Protein AF-A0A1A8CDH0-F1 (afdb_monomer_lite)

InterPro domains:
  IPR036915 Cyclin-like superfamily [SSF47954] (6-66)

Sequence (66 aa):
PGLSDSLFLERHEEDALFRLYERRLLDFCNAFKPIMPKSVVGTALMYFRRFYLNNSIMEYHPRIIM

Radius of gyration: 14.32 Å; chains: 1; bounding box: 29×16×46 Å

Foldseek 3Di:
DPPPPVVDDDPVRQVVQLVVLLVVLLVCQCPDPPRHDPVVSVVLSVQSVVCVVPDTCVVPPSVVSD

Organism: Nothobranchius kadleci (NCBI:txid1051664)

Structure (mmCIF, N/CA/C/O backbone):
data_AF-A0A1A8CDH0-F1
#
_entry.id   AF-A0A1A8CDH0-F1
#
loop_
_atom_site.group_PDB
_atom_site.id
_atom_site.type_symbol
_atom_site.label_atom_id
_atom_site.label_alt_id
_atom_site.label_comp_id
_atom_site.label_asym_id
_atom_si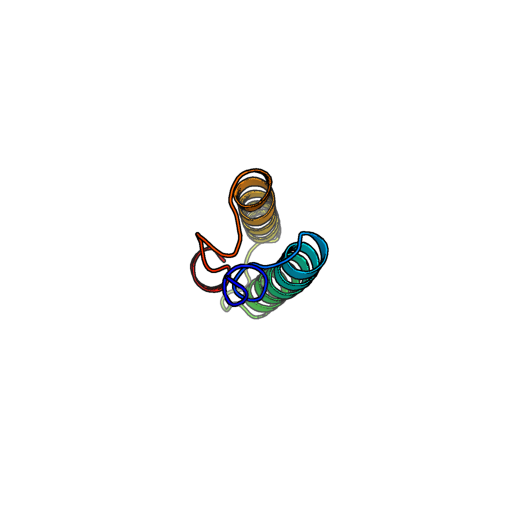te.label_entity_id
_atom_site.label_seq_id
_atom_site.pdbx_PDB_ins_code
_atom_site.Cartn_x
_atom_site.Cartn_y
_atom_site.Cartn_z
_atom_site.occupancy
_atom_site.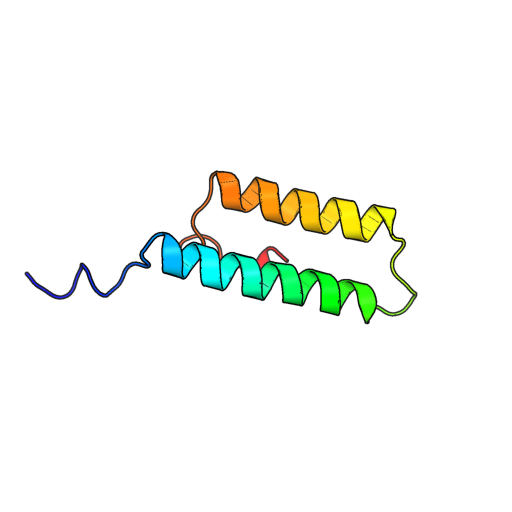B_iso_or_equiv
_atom_site.auth_seq_id
_atom_site.auth_comp_id
_atom_site.auth_asym_id
_atom_site.auth_atom_id
_atom_site.pdbx_PDB_model_num
ATOM 1 N N . PRO A 1 1 ? -14.753 -7.467 32.084 1.00 48.38 1 PRO A N 1
ATOM 2 C CA . PRO A 1 1 ? -15.204 -6.375 31.181 1.00 48.38 1 PRO A CA 1
ATOM 3 C C . PRO A 1 1 ? -14.086 -5.413 30.705 1.00 48.38 1 PRO A C 1
ATOM 5 O O . PRO A 1 1 ? -14.402 -4.291 30.348 1.00 48.38 1 PRO A O 1
ATOM 8 N N . GLY A 1 2 ? -12.806 -5.822 30.650 1.00 55.19 2 GLY A N 1
ATOM 9 C CA . GLY A 1 2 ? -11.691 -4.889 30.377 1.00 55.19 2 GLY A CA 1
ATOM 10 C C . GLY A 1 2 ? -10.610 -5.402 29.421 1.00 55.19 2 GLY A C 1
ATOM 11 O O . GLY A 1 2 ? -9.506 -4.883 29.437 1.00 55.19 2 GLY A O 1
ATOM 12 N N . LEU A 1 3 ? -10.896 -6.445 28.634 1.00 56.09 3 LEU A N 1
ATOM 13 C CA . LEU A 1 3 ? -9.966 -6.984 27.626 1.00 56.09 3 LEU A CA 1
ATOM 14 C C . LEU A 1 3 ? -10.279 -6.500 26.201 1.00 56.09 3 LEU A C 1
ATOM 16 O O . LEU A 1 3 ? -9.422 -6.610 25.336 1.00 56.09 3 LEU A O 1
ATOM 20 N N . SER A 1 4 ? -11.490 -5.990 25.948 1.00 60.00 4 SER A N 1
ATOM 21 C CA . SER A 1 4 ? -11.971 -5.657 24.599 1.00 60.00 4 SER A CA 1
ATOM 22 C C . SER A 1 4 ? -11.288 -4.437 23.993 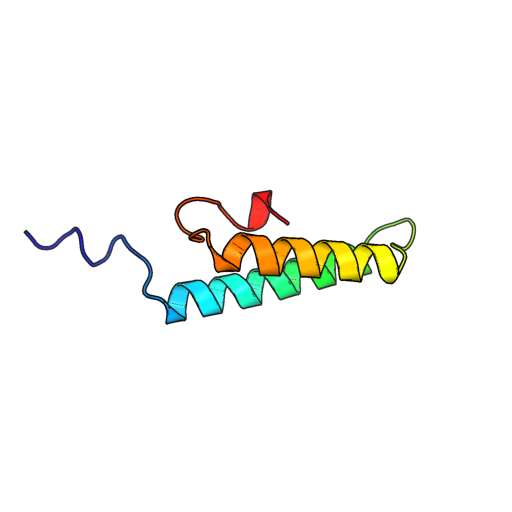1.00 60.00 4 SER A C 1
ATOM 24 O O . SER A 1 4 ? -10.975 -4.453 22.809 1.00 60.00 4 SER A O 1
ATOM 26 N N . ASP A 1 5 ? -11.026 -3.405 24.795 1.00 61.31 5 ASP A N 1
ATOM 27 C CA . ASP A 1 5 ? -10.610 -2.106 24.253 1.00 61.31 5 ASP A CA 1
ATOM 28 C C . ASP A 1 5 ? -9.122 -2.073 23.880 1.00 61.31 5 ASP A C 1
ATOM 30 O O . ASP A 1 5 ? -8.721 -1.278 23.045 1.00 61.31 5 ASP A O 1
ATOM 34 N N . SER A 1 6 ? -8.301 -2.976 24.429 1.00 71.25 6 SER A N 1
ATOM 35 C CA . SER A 1 6 ? -6.884 -3.116 24.045 1.00 71.25 6 SER A CA 1
ATOM 36 C C . SER A 1 6 ? -6.648 -4.059 22.857 1.00 71.25 6 SER A C 1
ATOM 38 O O . SER A 1 6 ? -5.500 -4.267 22.473 1.00 71.25 6 SER A O 1
ATOM 40 N N . LEU A 1 7 ? -7.697 -4.685 22.311 1.00 86.25 7 LEU A N 1
ATOM 41 C CA . LEU A 1 7 ? -7.590 -5.595 21.161 1.00 86.25 7 LEU A CA 1
ATOM 42 C C . LEU A 1 7 ? -7.701 -4.867 19.819 1.00 86.25 7 LEU A C 1
ATOM 44 O O . LEU A 1 7 ? -7.225 -5.389 18.811 1.00 86.25 7 LEU A O 1
ATOM 48 N N . PHE A 1 8 ? -8.349 -3.702 19.805 1.00 92.12 8 PHE A N 1
ATOM 49 C CA . PHE A 1 8 ? -8.573 -2.923 18.597 1.00 92.12 8 PHE A CA 1
ATOM 50 C C . PHE A 1 8 ? -7.566 -1.786 18.482 1.00 92.12 8 PHE A C 1
ATOM 52 O O . PHE A 1 8 ? -7.116 -1.231 19.479 1.00 92.12 8 PHE A O 1
ATOM 59 N N . LEU A 1 9 ? -7.234 -1.450 17.242 1.00 93.88 9 LEU A N 1
ATOM 60 C CA . LEU A 1 9 ? -6.416 -0.302 16.911 1.00 93.88 9 LEU A CA 1
ATOM 61 C C . LEU A 1 9 ? -7.262 0.963 16.956 1.00 93.88 9 LEU A C 1
ATOM 63 O O . LEU A 1 9 ? -8.359 1.027 16.395 1.00 93.88 9 LEU A O 1
ATOM 67 N N . GLU A 1 10 ? -6.699 2.000 17.554 1.00 94.50 10 GLU A N 1
ATOM 68 C CA . GLU A 1 10 ? -7.202 3.353 17.408 1.00 94.50 10 GLU A CA 1
ATOM 69 C C . GLU A 1 10 ? -6.901 3.892 16.004 1.00 94.50 10 GLU A C 1
ATOM 71 O O . GLU A 1 10 ? -5.937 3.504 15.339 1.00 94.50 10 GLU A O 1
ATOM 76 N N . ARG A 1 11 ? -7.684 4.878 15.550 1.00 93.25 11 ARG A N 1
ATOM 77 C CA . ARG A 1 11 ? -7.545 5.437 14.187 1.00 93.25 11 ARG A CA 1
ATOM 78 C C . ARG A 1 11 ? -6.134 5.929 13.856 1.00 93.25 11 ARG A C 1
ATOM 80 O O . ARG A 1 11 ? -5.701 5.839 12.713 1.00 93.25 11 ARG A O 1
ATOM 87 N N . HIS A 1 12 ? -5.428 6.482 14.838 1.00 96.38 12 HIS A N 1
ATOM 88 C CA . HIS A 1 12 ? -4.066 6.977 14.643 1.00 96.38 12 HIS A CA 1
ATOM 89 C C . HIS A 1 12 ? -3.039 5.837 14.544 1.00 96.38 12 HIS A C 1
ATOM 91 O O . HIS A 1 12 ? -2.032 5.984 13.853 1.00 96.38 12 HIS A O 1
ATOM 97 N N . GLU A 1 13 ? -3.299 4.701 15.191 1.00 96.75 13 GLU A N 1
ATOM 98 C CA . GLU A 1 13 ? -2.474 3.497 15.090 1.00 96.75 13 GLU A CA 1
ATOM 99 C C . GLU A 1 13 ? -2.690 2.815 13.737 1.00 96.75 13 GLU A C 1
ATOM 101 O O . GLU A 1 13 ? -1.719 2.436 13.078 1.00 96.75 13 GLU A O 1
ATOM 106 N N . GLU A 1 14 ? -3.943 2.743 13.268 1.00 96.38 14 GLU A N 1
ATOM 107 C CA . GLU A 1 14 ? -4.241 2.320 11.897 1.00 96.38 14 GLU A CA 1
ATOM 108 C C . GLU A 1 14 ? -3.555 3.235 10.873 1.00 96.38 14 GLU A C 1
ATOM 110 O O . GLU A 1 14 ? -2.890 2.740 9.969 1.00 96.38 14 GLU A O 1
ATOM 115 N N . A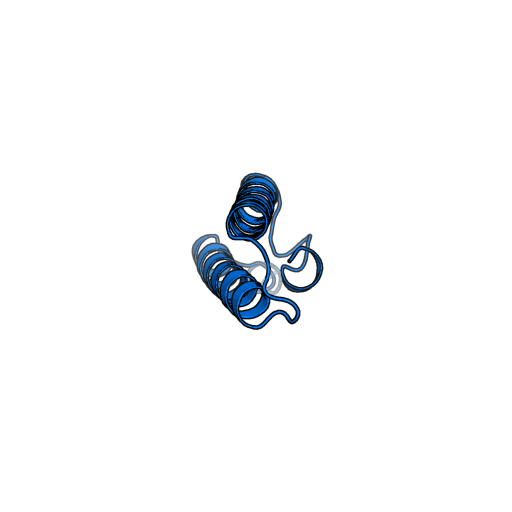SP A 1 15 ? -3.628 4.560 11.026 1.00 97.00 15 ASP A N 1
ATOM 116 C CA . ASP A 1 15 ? -2.969 5.502 10.112 1.00 97.00 15 ASP A CA 1
ATOM 117 C C . ASP A 1 15 ? -1.434 5.350 10.116 1.00 97.00 15 ASP A C 1
ATOM 119 O O . ASP A 1 15 ? -0.790 5.387 9.063 1.00 97.00 15 ASP A O 1
ATOM 123 N N . ALA A 1 16 ? -0.827 5.099 11.281 1.00 98.12 16 ALA A N 1
ATOM 124 C CA . ALA A 1 16 ? 0.604 4.820 11.384 1.00 98.12 16 ALA A CA 1
ATOM 125 C C . ALA A 1 16 ? 0.993 3.531 10.638 1.00 98.12 16 ALA A C 1
ATOM 127 O O . ALA A 1 16 ? 1.968 3.520 9.875 1.00 98.12 16 ALA A O 1
ATOM 128 N N . LEU A 1 17 ? 0.215 2.456 10.804 1.00 97.88 17 LEU A N 1
ATOM 129 C CA . LEU A 1 17 ? 0.418 1.202 10.075 1.00 97.88 17 LEU A CA 1
ATOM 130 C C . LEU A 1 17 ? 0.178 1.379 8.574 1.00 97.88 17 LEU A C 1
ATOM 132 O O . LEU A 1 17 ? 0.988 0.911 7.772 1.00 97.88 17 LEU A O 1
ATOM 136 N N . PHE A 1 18 ? -0.875 2.096 8.182 1.00 98.25 18 PHE A N 1
ATOM 137 C CA . PHE A 1 18 ? -1.176 2.421 6.792 1.00 98.25 18 PHE A CA 1
ATOM 138 C C . PHE A 1 18 ? 0.033 3.073 6.112 1.00 98.25 18 PHE A C 1
ATOM 140 O O . PHE A 1 18 ? 0.514 2.568 5.097 1.00 98.25 18 PHE A O 1
ATOM 147 N N . ARG A 1 19 ? 0.584 4.142 6.705 1.00 98.38 19 ARG A N 1
ATOM 148 C CA . ARG A 1 19 ? 1.747 4.866 6.159 1.00 98.38 19 ARG A CA 1
ATOM 149 C C . ARG A 1 19 ? 2.995 3.992 6.088 1.00 98.38 19 ARG A C 1
ATOM 151 O O . ARG A 1 19 ? 3.745 4.069 5.113 1.00 98.38 19 ARG A O 1
ATOM 158 N N . LEU A 1 20 ? 3.220 3.144 7.094 1.00 98.50 20 LEU A N 1
ATOM 159 C CA . LEU A 1 20 ? 4.330 2.190 7.092 1.00 98.50 20 LEU A CA 1
ATOM 160 C C . LEU A 1 20 ? 4.238 1.235 5.894 1.00 98.50 20 LEU A C 1
ATOM 162 O O . LEU A 1 20 ? 5.234 1.006 5.206 1.00 98.50 20 LEU A O 1
ATOM 166 N N . TYR A 1 21 ? 3.058 0.670 5.638 1.00 98.62 21 TYR A N 1
ATOM 167 C CA . TYR A 1 21 ? 2.865 -0.282 4.547 1.00 98.62 21 TYR A CA 1
ATOM 168 C C . TYR A 1 21 ? 2.793 0.379 3.173 1.00 98.62 21 TYR A C 1
ATOM 170 O O . TYR A 1 21 ? 3.347 -0.165 2.223 1.00 98.62 21 TYR A O 1
ATOM 178 N N . GLU A 1 22 ? 2.228 1.578 3.072 1.00 98.50 22 GLU A N 1
ATOM 179 C CA . GLU A 1 22 ? 2.302 2.393 1.861 1.00 98.50 22 GLU A CA 1
ATOM 180 C C . GLU A 1 22 ? 3.762 2.660 1.469 1.00 98.50 22 GLU A C 1
ATOM 182 O O . GLU A 1 22 ? 4.148 2.512 0.305 1.00 98.50 22 GLU A O 1
ATOM 187 N N . ARG A 1 23 ? 4.608 2.995 2.452 1.00 98.62 23 ARG A N 1
ATOM 188 C CA . ARG A 1 23 ? 6.039 3.178 2.216 1.00 98.62 23 ARG A CA 1
ATOM 189 C C . ARG A 1 23 ? 6.716 1.878 1.783 1.00 98.62 23 ARG A C 1
ATOM 191 O O . ARG A 1 23 ? 7.492 1.898 0.829 1.00 98.62 23 ARG A O 1
ATOM 198 N N . ARG A 1 24 ? 6.394 0.754 2.434 1.00 98.50 24 ARG A N 1
ATOM 199 C CA . ARG A 1 24 ? 6.904 -0.575 2.050 1.00 98.50 24 ARG A CA 1
ATOM 200 C C . ARG A 1 24 ? 6.496 -0.970 0.634 1.00 98.50 24 ARG A C 1
ATOM 202 O O . ARG A 1 24 ? 7.335 -1.509 -0.076 1.00 98.50 24 ARG A O 1
ATOM 209 N N . LEU A 1 25 ? 5.264 -0.682 0.216 1.00 98.56 25 LEU A N 1
ATOM 210 C CA . LEU A 1 25 ? 4.794 -0.919 -1.149 1.00 98.56 25 LEU A CA 1
ATOM 211 C C . LEU A 1 25 ? 5.633 -0.123 -2.156 1.00 98.56 25 LEU A C 1
ATOM 213 O O . LEU A 1 25 ? 6.129 -0.685 -3.128 1.00 98.56 25 LEU A O 1
ATOM 217 N N . LEU A 1 26 ? 5.869 1.166 -1.895 1.00 98.38 26 LEU A N 1
ATOM 218 C CA . LEU A 1 26 ? 6.733 1.984 -2.748 1.00 98.38 26 LEU A CA 1
ATOM 219 C C . LEU A 1 26 ? 8.165 1.428 -2.821 1.00 98.38 26 LEU A C 1
ATOM 221 O O . LEU A 1 26 ? 8.722 1.311 -3.913 1.00 98.38 26 LEU A O 1
ATOM 225 N N . ASP A 1 27 ? 8.762 1.081 -1.680 1.00 98.31 27 ASP A N 1
ATOM 226 C CA . ASP A 1 27 ? 10.120 0.532 -1.632 1.00 98.31 27 ASP A CA 1
ATOM 227 C C . ASP A 1 27 ? 10.199 -0.833 -2.351 1.00 98.31 27 ASP A C 1
ATOM 229 O O . ASP A 1 27 ? 11.143 -1.074 -3.106 1.00 98.31 27 ASP A O 1
ATOM 233 N N . PHE A 1 28 ? 9.175 -1.685 -2.213 1.00 97.69 28 PHE A N 1
ATOM 234 C CA . PHE A 1 28 ? 9.037 -2.946 -2.951 1.00 97.69 28 PHE A CA 1
ATOM 235 C C . PHE A 1 28 ? 8.975 -2.716 -4.464 1.00 97.69 28 PHE A C 1
ATOM 237 O O . PHE A 1 28 ? 9.752 -3.311 -5.212 1.00 97.69 28 PHE A O 1
ATOM 244 N N . CYS A 1 29 ? 8.105 -1.813 -4.919 1.00 97.81 29 CYS A N 1
ATOM 245 C CA . CYS A 1 29 ? 7.983 -1.456 -6.329 1.00 97.81 29 CYS A CA 1
ATOM 246 C C . CYS A 1 29 ? 9.302 -0.918 -6.907 1.00 97.81 29 CYS A C 1
ATOM 248 O O . CYS A 1 29 ? 9.682 -1.283 -8.018 1.00 97.81 29 CYS A O 1
ATOM 250 N N . ASN A 1 30 ? 10.018 -0.077 -6.153 1.00 97.00 30 ASN A N 1
ATOM 251 C CA . ASN A 1 30 ? 11.299 0.500 -6.575 1.00 97.00 30 ASN A CA 1
ATOM 252 C C . ASN A 1 30 ? 12.429 -0.537 -6.647 1.00 97.00 30 ASN A C 1
ATOM 254 O O . ASN A 1 30 ? 13.333 -0.402 -7.470 1.00 97.00 30 ASN A O 1
ATOM 258 N N . ALA A 1 31 ? 12.388 -1.561 -5.793 1.00 97.75 31 ALA A N 1
ATOM 259 C CA . ALA A 1 31 ? 13.358 -2.652 -5.783 1.00 97.75 31 ALA A CA 1
ATOM 260 C C . ALA A 1 31 ? 13.034 -3.768 -6.796 1.00 97.75 31 ALA A C 1
ATOM 262 O O . ALA A 1 31 ? 13.847 -4.680 -6.979 1.00 97.75 31 ALA A O 1
ATOM 263 N N . PHE A 1 32 ? 11.864 -3.716 -7.443 1.00 97.00 32 PHE A N 1
ATOM 264 C CA . PHE A 1 32 ? 11.391 -4.761 -8.344 1.00 97.00 32 PHE A CA 1
ATOM 265 C C . PHE A 1 32 ? 12.311 -4.922 -9.564 1.00 97.00 32 PHE A C 1
ATOM 267 O O . PHE A 1 32 ? 12.815 -3.949 -10.133 1.00 97.00 32 PHE A O 1
ATOM 274 N N . LYS A 1 33 ? 12.535 -6.177 -9.970 1.00 96.00 33 LYS A N 1
ATOM 275 C CA . LYS A 1 33 ? 13.335 -6.535 -11.148 1.00 96.00 33 LYS A CA 1
ATOM 276 C C . LYS A 1 33 ? 12.514 -7.462 -12.051 1.00 96.00 33 LYS A C 1
ATOM 278 O O . LYS A 1 33 ? 12.148 -8.541 -11.588 1.00 96.00 33 LYS A O 1
ATOM 283 N N . PRO A 1 34 ? 12.250 -7.089 -13.320 1.00 94.81 34 PRO A N 1
ATOM 284 C CA . PRO A 1 34 ? 12.682 -5.866 -14.019 1.00 94.81 34 PRO A CA 1
ATOM 285 C C . PRO A 1 34 ? 12.054 -4.585 -13.443 1.00 94.81 34 PRO A C 1
ATOM 287 O O . PRO A 1 34 ? 11.093 -4.665 -12.692 1.00 94.81 34 PRO A O 1
ATOM 290 N N . ILE A 1 35 ? 12.596 -3.408 -13.784 1.00 95.81 35 ILE A N 1
ATOM 291 C CA . ILE A 1 35 ? 12.114 -2.120 -13.248 1.00 95.81 35 ILE A CA 1
ATOM 292 C C . ILE A 1 35 ? 10.608 -1.976 -13.493 1.00 95.81 35 ILE A C 1
ATOM 294 O O . ILE A 1 35 ? 10.146 -2.057 -14.633 1.00 95.81 35 ILE A O 1
ATOM 298 N N . MET A 1 36 ? 9.852 -1.712 -12.426 1.00 97.69 36 MET A N 1
ATOM 299 C CA . MET A 1 36 ? 8.420 -1.459 -12.529 1.00 97.69 36 MET A CA 1
ATOM 300 C C . MET A 1 36 ? 8.160 -0.067 -13.144 1.00 97.69 36 MET A C 1
ATOM 302 O O . MET A 1 36 ? 8.712 0.927 -12.661 1.00 97.69 36 MET A O 1
ATOM 306 N N . PRO A 1 37 ? 7.318 0.058 -14.190 1.00 98.25 37 PRO A N 1
ATOM 307 C CA . PRO A 1 37 ? 6.977 1.358 -14.765 1.00 98.25 37 PRO A CA 1
ATOM 308 C C . PRO A 1 37 ? 6.284 2.271 -13.749 1.00 98.25 37 PRO A C 1
ATOM 310 O O . PRO A 1 37 ? 5.414 1.829 -13.001 1.00 98.25 37 PRO A O 1
ATOM 313 N N . LYS A 1 38 ? 6.593 3.575 -13.772 1.00 97.38 38 LYS A N 1
ATOM 314 C CA . LYS A 1 38 ? 6.032 4.557 -12.819 1.00 97.38 38 LYS A CA 1
ATOM 315 C C . LYS A 1 38 ? 4.500 4.600 -12.806 1.00 97.38 38 LYS A C 1
ATOM 317 O O . LYS A 1 38 ? 3.913 4.825 -11.751 1.00 97.38 38 LYS A O 1
ATOM 322 N N . SER A 1 39 ? 3.856 4.379 -13.953 1.00 98.31 39 SER A N 1
ATOM 323 C CA . SER A 1 39 ? 2.394 4.296 -14.052 1.00 98.31 39 SER A CA 1
ATOM 324 C C . SER A 1 39 ? 1.835 3.143 -13.218 1.00 98.31 39 SER A C 1
ATOM 326 O O . SER A 1 39 ? 0.885 3.348 -12.472 1.00 98.31 39 SER A O 1
ATOM 328 N N . VAL A 1 40 ? 2.469 1.968 -13.273 1.00 98.44 40 VAL A N 1
ATOM 329 C CA . VAL A 1 40 ? 2.072 0.780 -12.502 1.00 98.44 40 VAL A CA 1
ATOM 330 C C . VAL A 1 40 ? 2.247 1.022 -11.003 1.00 98.44 40 VAL A C 1
ATOM 332 O O . VAL A 1 40 ? 1.324 0.754 -10.238 1.00 98.44 40 VAL A O 1
ATOM 335 N N . VAL A 1 41 ? 3.375 1.610 -10.585 1.00 98.50 41 VAL A N 1
ATOM 336 C CA . VAL A 1 41 ? 3.618 1.969 -9.173 1.00 98.50 41 VAL A CA 1
ATOM 337 C C . VAL A 1 41 ? 2.550 2.937 -8.656 1.00 98.50 41 VAL A C 1
ATOM 339 O O . VAL A 1 41 ? 1.981 2.734 -7.584 1.00 98.50 41 VAL A O 1
ATOM 342 N N . GLY A 1 42 ? 2.237 3.978 -9.436 1.00 98.50 42 GLY A N 1
ATOM 343 C CA . GLY A 1 42 ? 1.200 4.948 -9.088 1.00 98.50 42 GLY A CA 1
ATOM 344 C C . GLY A 1 42 ? -0.185 4.311 -8.962 1.00 98.50 42 GLY A C 1
ATOM 345 O O . GLY A 1 42 ? -0.920 4.623 -8.024 1.00 98.50 42 GLY A O 1
ATOM 346 N N . THR A 1 43 ? -0.531 3.386 -9.861 1.00 98.69 43 THR A N 1
ATOM 347 C CA . THR A 1 43 ? -1.791 2.636 -9.794 1.00 98.69 43 THR A CA 1
ATOM 348 C C . THR A 1 43 ? -1.856 1.738 -8.559 1.00 98.69 43 THR A C 1
ATOM 350 O O . THR A 1 43 ? -2.875 1.761 -7.872 1.00 98.69 43 THR A O 1
ATOM 353 N N . ALA A 1 44 ? -0.783 1.015 -8.224 1.00 98.56 44 ALA A N 1
ATOM 354 C CA . ALA A 1 44 ? -0.735 0.165 -7.031 1.00 98.56 44 ALA A CA 1
ATOM 355 C C . ALA A 1 44 ? -0.948 0.978 -5.742 1.00 98.56 44 ALA A C 1
ATOM 357 O O . ALA A 1 44 ? -1.828 0.658 -4.944 1.00 98.56 44 ALA A O 1
ATOM 358 N N . LEU A 1 45 ? -0.228 2.096 -5.584 1.00 98.62 45 LEU A N 1
ATOM 359 C CA . LEU A 1 45 ? -0.406 3.012 -4.448 1.00 98.62 45 LEU A CA 1
ATOM 360 C C . LEU A 1 45 ? -1.828 3.591 -4.385 1.00 98.62 45 LEU A C 1
ATOM 362 O O . LEU A 1 45 ? -2.403 3.720 -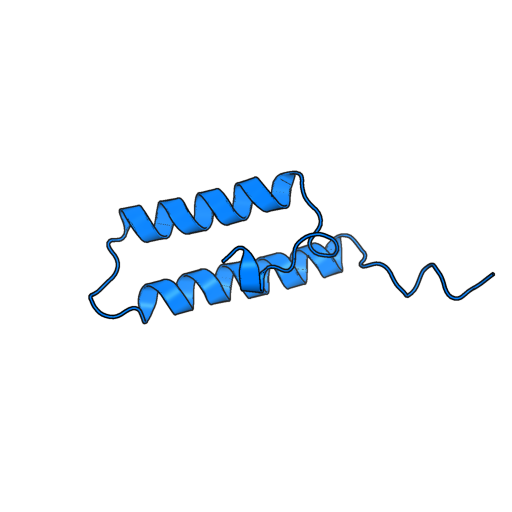3.306 1.00 98.62 45 LEU A O 1
ATOM 366 N N . MET A 1 46 ? -2.418 3.930 -5.536 1.00 98.69 46 MET A N 1
ATOM 367 C CA . MET A 1 46 ? -3.795 4.424 -5.603 1.00 98.69 46 MET A CA 1
ATOM 368 C C . MET A 1 46 ? -4.805 3.357 -5.161 1.00 98.69 46 MET A C 1
ATOM 370 O O . MET A 1 46 ? -5.743 3.680 -4.433 1.00 98.69 46 MET A O 1
ATOM 374 N N . TYR A 1 47 ? -4.631 2.101 -5.577 1.00 98.62 47 TYR A N 1
ATOM 375 C CA . TYR A 1 47 ? -5.490 0.995 -5.147 1.00 98.62 47 TYR A CA 1
ATOM 376 C C . TYR A 1 47 ? -5.348 0.724 -3.654 1.00 98.62 47 TYR A C 1
ATOM 378 O O . TYR A 1 47 ? -6.364 0.652 -2.969 1.00 98.62 47 TYR A O 1
ATOM 386 N N . PHE A 1 48 ? -4.121 0.702 -3.133 1.00 98.69 48 PHE A N 1
ATOM 387 C CA . PHE A 1 48 ? -3.855 0.540 -1.704 1.00 98.69 48 PHE A CA 1
ATOM 388 C C . PHE A 1 48 ? -4.538 1.633 -0.860 1.00 98.69 48 PHE A C 1
ATOM 390 O O . PHE A 1 48 ? -5.267 1.330 0.084 1.00 98.69 48 PHE A O 1
ATOM 397 N N . ARG A 1 49 ? -4.399 2.910 -1.254 1.00 98.38 49 ARG A N 1
ATOM 398 C CA . ARG A 1 49 ? -5.079 4.056 -0.614 1.00 98.38 49 ARG A CA 1
ATOM 399 C C . ARG A 1 49 ? -6.598 3.931 -0.633 1.00 98.38 49 ARG A C 1
ATOM 401 O O . ARG A 1 49 ? -7.251 4.149 0.379 1.00 98.38 49 ARG A O 1
ATOM 408 N N . ARG A 1 50 ? -7.171 3.623 -1.800 1.00 98.44 50 ARG A N 1
ATOM 409 C CA . ARG A 1 50 ? -8.630 3.526 -1.971 1.00 98.44 50 ARG A CA 1
ATOM 410 C C . ARG A 1 50 ? -9.212 2.345 -1.210 1.00 98.44 50 ARG A C 1
ATOM 412 O O . ARG A 1 50 ? -10.324 2.456 -0.705 1.00 98.44 50 ARG A O 1
ATOM 419 N N . PHE A 1 51 ? -8.470 1.245 -1.125 1.00 98.56 51 PHE A N 1
ATOM 420 C CA . PHE A 1 51 ? -8.875 0.070 -0.374 1.00 98.56 51 PHE A CA 1
ATOM 421 C C . PHE A 1 51 ? -9.027 0.408 1.115 1.00 98.56 51 PHE A C 1
ATOM 423 O O . PHE A 1 51 ? -10.118 0.257 1.657 1.00 98.56 51 PHE A O 1
ATOM 430 N N . TYR A 1 52 ? -8.000 0.981 1.748 1.00 98.31 52 TYR A N 1
ATOM 431 C CA . TYR A 1 52 ? -8.046 1.337 3.176 1.00 98.31 52 TYR A CA 1
ATOM 432 C C . TYR A 1 52 ? -8.827 2.618 3.502 1.00 98.31 52 TYR A C 1
ATOM 434 O O . TYR A 1 52 ? -8.945 2.984 4.665 1.00 98.31 52 TYR A O 1
ATOM 442 N N . LEU A 1 53 ? -9.420 3.284 2.506 1.00 96.88 53 LEU A N 1
ATOM 443 C CA . LEU A 1 53 ? -10.353 4.384 2.762 1.00 96.88 53 LEU A CA 1
ATOM 444 C C . LEU A 1 53 ? -11.659 3.890 3.405 1.00 96.88 53 LEU A C 1
ATOM 446 O O . LEU A 1 53 ? -12.271 4.621 4.176 1.00 96.88 53 LEU A O 1
ATOM 450 N N . ASN A 1 54 ? -12.088 2.669 3.066 1.00 96.88 54 ASN A N 1
ATOM 451 C CA . ASN A 1 54 ? -13.364 2.100 3.515 1.00 96.88 54 ASN A CA 1
ATOM 452 C C . ASN A 1 54 ? -13.219 0.729 4.195 1.00 96.88 54 ASN A C 1
ATOM 454 O O . ASN A 1 54 ? -14.227 0.137 4.565 1.00 96.88 54 ASN A O 1
ATOM 458 N N . ASN A 1 55 ? -11.996 0.214 4.340 1.00 97.69 55 ASN A N 1
ATOM 459 C CA . ASN A 1 55 ? -11.713 -1.079 4.964 1.00 97.69 55 ASN A CA 1
ATOM 460 C C . ASN A 1 55 ? -10.709 -0.892 6.105 1.00 97.69 55 ASN A C 1
ATOM 462 O O . ASN A 1 55 ? -9.769 -0.111 5.962 1.00 97.69 55 ASN A O 1
ATOM 466 N N . SER A 1 56 ? -10.878 -1.623 7.210 1.00 96.69 56 SER A N 1
ATOM 467 C CA . SER A 1 56 ? -9.949 -1.572 8.349 1.00 96.69 56 SER A CA 1
ATOM 468 C C . SER A 1 56 ? -8.711 -2.443 8.108 1.00 96.69 56 SER A C 1
ATOM 470 O O . SER A 1 56 ? -8.780 -3.528 7.521 1.00 96.69 56 SER A O 1
ATOM 472 N N . ILE A 1 57 ? -7.569 -1.984 8.628 1.00 96.88 57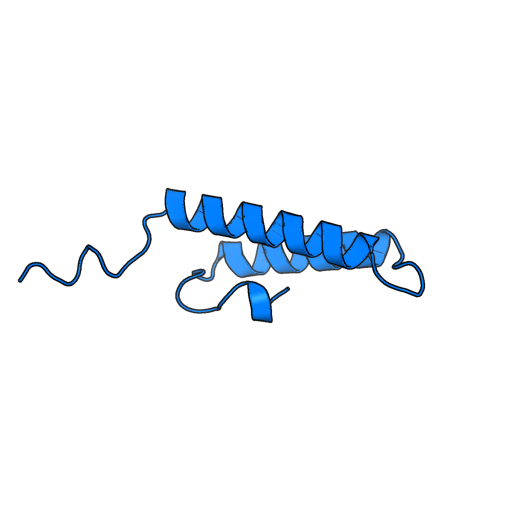 ILE A N 1
ATOM 473 C CA . ILE A 1 57 ? -6.304 -2.740 8.667 1.00 96.88 57 ILE A CA 1
ATOM 474 C C . ILE A 1 57 ? -6.413 -4.002 9.523 1.00 96.88 57 ILE A C 1
ATOM 476 O O . ILE A 1 57 ? -5.709 -4.981 9.265 1.00 96.88 57 ILE A O 1
ATOM 480 N N . MET A 1 58 ? -7.292 -3.995 10.524 1.00 96.12 58 MET A N 1
ATOM 481 C CA . MET A 1 58 ? -7.523 -5.152 11.385 1.00 96.12 58 MET A CA 1
ATOM 482 C C . MET A 1 58 ? -8.272 -6.276 10.666 1.00 96.12 58 MET A C 1
ATOM 484 O O . MET A 1 58 ? -8.070 -7.442 10.995 1.00 96.12 58 MET A O 1
ATOM 488 N N . GLU A 1 59 ? -9.111 -5.944 9.681 1.00 96.94 59 GLU A N 1
ATOM 489 C CA . GLU A 1 59 ? -9.846 -6.928 8.878 1.00 96.94 59 GLU A CA 1
ATOM 490 C C . GLU A 1 59 ? -8.985 -7.466 7.727 1.00 96.94 59 GLU A C 1
ATOM 492 O O . GLU A 1 59 ? -8.898 -8.676 7.511 1.00 96.94 59 GLU A O 1
ATOM 497 N N . TYR A 1 60 ? -8.289 -6.571 7.022 1.00 98.00 60 TYR A N 1
ATOM 498 C CA . TYR A 1 60 ? -7.442 -6.919 5.885 1.00 98.00 60 TYR A CA 1
ATOM 499 C C . TYR A 1 60 ? -6.003 -6.519 6.166 1.00 98.00 60 TYR A C 1
ATOM 501 O O . TYR A 1 60 ? -5.669 -5.335 6.189 1.00 98.00 60 TYR A O 1
ATOM 509 N N . HIS A 1 61 ? -5.119 -7.503 6.324 1.00 97.31 61 HIS A N 1
ATOM 510 C CA . HIS A 1 61 ? -3.729 -7.229 6.666 1.00 97.31 61 HIS A CA 1
ATOM 511 C C . HIS A 1 61 ? -2.961 -6.585 5.481 1.00 97.31 61 HIS A C 1
ATOM 513 O O . HIS A 1 61 ? -2.822 -7.219 4.428 1.00 97.31 61 HIS A O 1
ATOM 519 N N . PRO A 1 62 ? -2.342 -5.398 5.650 1.00 97.31 62 PRO A N 1
ATOM 520 C CA . PRO A 1 62 ? -1.696 -4.635 4.572 1.00 97.31 62 PRO A CA 1
ATOM 521 C C . PRO A 1 62 ? -0.622 -5.374 3.784 1.00 97.31 62 PRO A C 1
ATOM 523 O O . PRO A 1 62 ? -0.464 -5.139 2.594 1.00 97.31 62 PRO A O 1
ATOM 526 N N . ARG A 1 63 ? 0.095 -6.304 4.427 1.00 96.69 63 ARG A N 1
ATOM 527 C CA . ARG A 1 63 ? 1.097 -7.151 3.756 1.00 96.69 63 ARG A CA 1
ATOM 528 C C . ARG A 1 63 ? 0.527 -8.003 2.616 1.00 96.69 63 ARG A C 1
ATOM 530 O O . ARG A 1 63 ? 1.289 -8.374 1.737 1.00 96.69 63 ARG A O 1
ATOM 537 N N . ILE A 1 64 ? -0.747 -8.385 2.695 1.00 97.69 64 ILE A N 1
ATOM 538 C CA . ILE A 1 64 ? -1.405 -9.231 1.688 1.00 97.69 64 ILE A CA 1
ATOM 539 C C . ILE A 1 64 ? -2.027 -8.363 0.589 1.00 97.69 64 ILE A C 1
ATOM 541 O O . ILE A 1 64 ? -2.077 -8.779 -0.561 1.00 97.69 64 ILE A O 1
ATOM 545 N N . ILE A 1 65 ? -2.516 -7.175 0.957 1.00 98.19 65 ILE A N 1
ATOM 546 C CA . ILE A 1 65 ? -3.160 -6.236 0.031 1.00 98.19 65 ILE A CA 1
ATOM 547 C C . ILE A 1 65 ? -2.137 -5.472 -0.829 1.00 98.19 65 ILE A C 1
ATOM 549 O O . ILE A 1 65 ? -2.478 -5.077 -1.944 1.00 98.19 65 ILE A O 1
ATOM 553 N N . MET A 1 66 ? -0.918 -5.241 -0.320 1.00 94.38 66 MET A N 1
ATOM 554 C CA . MET A 1 66 ? 0.195 -4.641 -1.077 1.00 94.38 66 MET A CA 1
ATOM 555 C C . MET A 1 66 ? 0.794 -5.609 -2.100 1.00 94.38 66 MET A C 1
ATOM 557 O O . MET A 1 66 ? 1.142 -5.123 -3.198 1.00 94.38 66 MET A O 1
#

Secondary structure (DSSP, 8-state):
--SSTTTSPPHHHHHHHHHHHHHHHHHHHHH-SSPPPHHHHHHHHHHHHHHHTTS-TTTS-HHHH-

pLDDT: mean 93.69, std 11.43, range [48.38, 98.69]